Protein AF-A0A2D9RF13-F1 (afdb_monomer_lite)

Structure (mmCIF, N/CA/C/O backbone):
data_AF-A0A2D9RF13-F1
#
_entry.id   AF-A0A2D9RF13-F1
#
loop_
_atom_site.group_PDB
_atom_site.id
_atom_site.type_symbol
_atom_site.label_atom_id
_atom_site.label_alt_id
_atom_site.label_comp_id
_atom_site.label_asym_id
_atom_site.label_entity_id
_atom_site.label_seq_id
_atom_site.pdbx_PDB_ins_code
_atom_site.Cartn_x
_atom_site.Cartn_y
_atom_site.Cartn_z
_atom_site.occupancy
_atom_site.B_iso_or_equiv
_atom_site.auth_seq_id
_atom_site.auth_comp_id
_atom_site.auth_asym_id
_atom_site.auth_atom_id
_atom_site.pdbx_PDB_model_num
ATOM 1 N N . MET A 1 1 ? 20.013 -55.994 -28.928 1.00 44.91 1 MET A N 1
ATOM 2 C CA . MET A 1 1 ? 20.322 -54.638 -29.429 1.00 44.91 1 MET A CA 1
ATOM 3 C C . MET A 1 1 ? 19.326 -53.664 -28.826 1.00 44.91 1 MET A C 1
ATOM 5 O O . MET A 1 1 ? 18.241 -53.502 -29.362 1.00 44.91 1 MET A O 1
ATOM 9 N N . ILE A 1 2 ? 19.665 -53.085 -27.676 1.00 55.81 2 ILE A N 1
ATOM 10 C CA . ILE A 1 2 ? 18.875 -52.048 -27.009 1.00 55.81 2 ILE A CA 1
ATOM 11 C C . ILE A 1 2 ? 19.858 -50.923 -26.693 1.00 55.81 2 ILE A C 1
ATOM 13 O O . ILE A 1 2 ? 20.876 -51.142 -26.039 1.00 55.81 2 ILE A O 1
ATOM 17 N N . ARG A 1 3 ? 19.596 -49.757 -27.281 1.00 56.78 3 ARG A N 1
ATOM 18 C CA . ARG A 1 3 ? 20.428 -48.555 -27.216 1.00 56.78 3 ARG A CA 1
ATOM 19 C C . ARG A 1 3 ? 19.904 -47.702 -26.060 1.00 56.78 3 ARG A C 1
ATOM 21 O O . ARG A 1 3 ? 18.943 -46.971 -26.257 1.00 56.78 3 ARG A O 1
ATOM 28 N N . TYR A 1 4 ? 20.510 -47.802 -24.878 1.00 59.34 4 TYR A N 1
ATOM 29 C CA . TYR A 1 4 ? 20.277 -46.840 -23.797 1.00 59.34 4 TYR A CA 1
ATOM 30 C C . TYR A 1 4 ? 21.361 -45.770 -23.861 1.00 59.34 4 TYR A C 1
ATOM 32 O O . TYR A 1 4 ? 22.501 -45.962 -23.445 1.00 59.34 4 TYR A O 1
ATOM 40 N N . THR A 1 5 ? 20.996 -44.663 -24.497 1.00 58.56 5 THR A N 1
ATOM 41 C CA . THR A 1 5 ? 21.765 -43.425 -24.552 1.00 58.56 5 THR A CA 1
ATOM 42 C C . THR A 1 5 ? 22.030 -42.893 -23.150 1.00 58.56 5 THR A C 1
ATOM 44 O O . THR A 1 5 ? 21.149 -42.857 -22.294 1.00 58.56 5 THR A O 1
ATOM 47 N N . CYS A 1 6 ? 23.285 -42.511 -22.951 1.00 51.22 6 CYS A N 1
ATOM 48 C CA . CYS A 1 6 ? 23.837 -41.958 -21.734 1.00 51.22 6 CYS A CA 1
ATOM 49 C C . CYS A 1 6 ? 23.330 -40.543 -21.419 1.00 51.22 6 CYS A C 1
ATOM 51 O O . CYS A 1 6 ? 23.006 -39.773 -22.318 1.00 51.22 6 CYS A O 1
ATOM 53 N N . LEU A 1 7 ? 23.530 -40.205 -20.143 1.00 53.12 7 LEU A N 1
ATOM 54 C CA . LEU A 1 7 ? 24.081 -38.939 -19.654 1.00 53.12 7 LEU A CA 1
ATOM 55 C C . LEU A 1 7 ? 23.152 -37.721 -19.497 1.00 53.12 7 LEU A C 1
ATOM 57 O O . LEU A 1 7 ? 22.735 -37.078 -20.450 1.00 53.12 7 LEU A O 1
ATOM 61 N N . ALA A 1 8 ? 23.056 -37.358 -18.212 1.00 52.62 8 ALA A N 1
ATOM 62 C CA . ALA A 1 8 ? 23.136 -36.012 -17.646 1.00 52.62 8 ALA A CA 1
ATOM 63 C C . ALA A 1 8 ? 21.923 -35.088 -17.805 1.00 52.62 8 ALA A C 1
ATOM 65 O O . ALA A 1 8 ? 21.743 -34.413 -18.810 1.00 52.62 8 ALA A O 1
ATOM 66 N N . GLY A 1 9 ? 21.163 -34.962 -16.713 1.00 49.28 9 GLY A N 1
ATOM 67 C CA . GLY A 1 9 ? 20.213 -33.866 -16.555 1.00 49.28 9 GLY A CA 1
ATOM 68 C C . GLY A 1 9 ? 19.324 -33.947 -15.317 1.00 49.28 9 GLY A C 1
ATOM 69 O O . GLY A 1 9 ? 18.152 -33.609 -15.414 1.00 49.28 9 GLY A O 1
ATOM 70 N N . VAL A 1 10 ? 19.823 -34.401 -14.159 1.00 59.84 10 VAL A N 1
ATOM 71 C CA . VAL A 1 10 ? 19.084 -34.201 -12.897 1.00 59.84 10 VAL A CA 1
ATOM 72 C C . VAL A 1 10 ? 19.297 -32.747 -12.478 1.00 59.84 10 VAL A C 1
ATOM 74 O O . VAL A 1 10 ? 20.232 -32.423 -11.750 1.00 59.84 10 VAL A O 1
ATOM 77 N N . GLY A 1 11 ? 18.463 -31.855 -13.009 1.00 54.81 11 GLY A N 1
ATOM 78 C CA . GLY A 1 11 ? 18.355 -30.484 -12.529 1.00 54.81 11 GLY A CA 1
ATOM 79 C C . GLY A 1 11 ? 17.712 -30.498 -11.149 1.00 54.81 11 GLY A C 1
ATOM 80 O O . GLY A 1 11 ? 16.492 -30.575 -11.032 1.00 54.81 11 GLY A O 1
ATOM 81 N N . VAL A 1 12 ? 18.533 -30.466 -10.100 1.00 62.91 12 VAL A N 1
ATOM 82 C CA . VAL A 1 12 ? 18.072 -30.212 -8.734 1.00 62.91 12 VAL A CA 1
ATOM 83 C C . VAL A 1 12 ? 17.562 -28.772 -8.697 1.00 62.91 12 VAL A C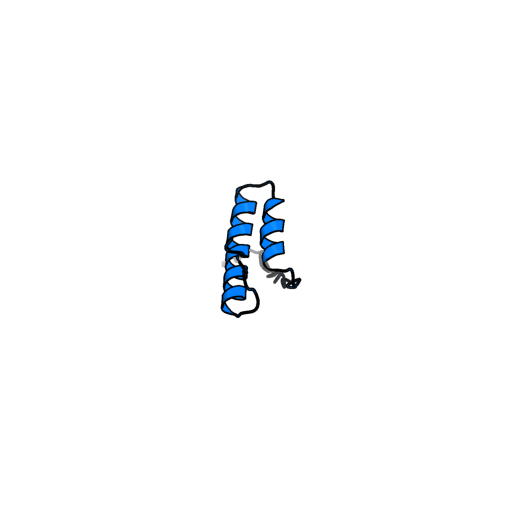 1
ATOM 85 O O . VAL A 1 12 ? 18.342 -27.826 -8.618 1.00 62.91 12 VAL A O 1
ATOM 88 N N . PHE A 1 13 ? 16.246 -28.601 -8.801 1.00 65.69 13 PHE A N 1
ATOM 89 C CA . PHE A 1 13 ? 15.583 -27.331 -8.528 1.00 65.69 13 PHE A CA 1
ATOM 90 C C . PHE A 1 13 ? 15.638 -27.102 -7.011 1.00 65.69 13 PHE A C 1
ATOM 92 O O . PHE A 1 13 ? 14.815 -27.615 -6.256 1.00 65.69 13 PHE A O 1
ATOM 99 N N . VAL A 1 14 ? 16.673 -26.398 -6.546 1.00 66.19 14 VAL A N 1
ATOM 100 C CA . VAL A 1 14 ? 16.764 -25.929 -5.159 1.00 66.19 14 VAL A CA 1
ATOM 101 C C . VAL A 1 14 ? 15.770 -24.784 -5.006 1.00 66.19 14 VAL A C 1
ATOM 103 O O . VAL A 1 14 ? 16.023 -23.663 -5.444 1.00 66.19 14 VAL A O 1
ATOM 106 N N . SER A 1 15 ? 14.624 -25.069 -4.398 1.00 59.69 15 SER A N 1
ATOM 107 C CA . SER A 1 15 ? 13.673 -24.055 -3.953 1.00 59.69 15 SER A CA 1
ATOM 108 C C . SER A 1 15 ? 14.313 -23.252 -2.819 1.00 59.69 15 SER A C 1
ATOM 110 O O . SER A 1 15 ? 14.231 -23.628 -1.651 1.00 59.69 15 SER A O 1
ATOM 112 N N . LEU A 1 16 ? 14.994 -22.157 -3.160 1.00 61.28 16 LEU A N 1
ATOM 113 C CA . LEU A 1 16 ? 15.372 -21.125 -2.201 1.00 61.28 16 LEU A CA 1
ATOM 114 C C . LEU A 1 16 ? 14.084 -20.470 -1.701 1.00 61.28 16 LEU A C 1
ATOM 116 O O . LEU A 1 16 ? 13.580 -19.513 -2.283 1.00 61.28 16 LEU A O 1
ATOM 120 N N . SER A 1 17 ? 13.530 -21.022 -0.625 1.00 53.28 17 SER A N 1
ATOM 121 C CA . SER A 1 17 ? 12.518 -20.347 0.173 1.00 53.28 17 SER A CA 1
ATOM 122 C C . SER A 1 17 ? 13.185 -19.131 0.806 1.00 53.28 17 SER A C 1
ATOM 124 O O . SER A 1 17 ? 13.824 -19.242 1.852 1.00 53.28 17 SER A O 1
ATOM 126 N N . PHE A 1 18 ? 13.078 -17.974 0.152 1.00 59.41 18 PHE A N 1
ATOM 127 C CA . PHE A 1 18 ? 13.337 -16.694 0.794 1.00 59.41 18 PHE A CA 1
ATOM 128 C C . PHE A 1 18 ? 12.338 -16.575 1.941 1.00 59.41 18 PHE A C 1
ATOM 130 O O . PHE A 1 18 ? 11.164 -16.279 1.735 1.00 59.41 18 PHE A O 1
ATOM 137 N N . GLN A 1 19 ? 12.789 -16.886 3.155 1.00 52.41 19 GLN A N 1
ATOM 138 C CA . GLN A 1 19 ? 12.048 -16.509 4.341 1.00 52.41 19 GLN A CA 1
ATOM 139 C C . GLN A 1 19 ? 12.151 -14.996 4.438 1.00 52.41 19 GLN A C 1
ATOM 141 O O . GLN A 1 19 ? 13.181 -14.451 4.834 1.00 52.41 19 GLN A O 1
ATOM 146 N N . SER A 1 20 ? 11.093 -14.325 3.998 1.00 50.81 20 SER A N 1
ATOM 147 C CA . SER A 1 20 ? 10.886 -12.906 4.221 1.00 5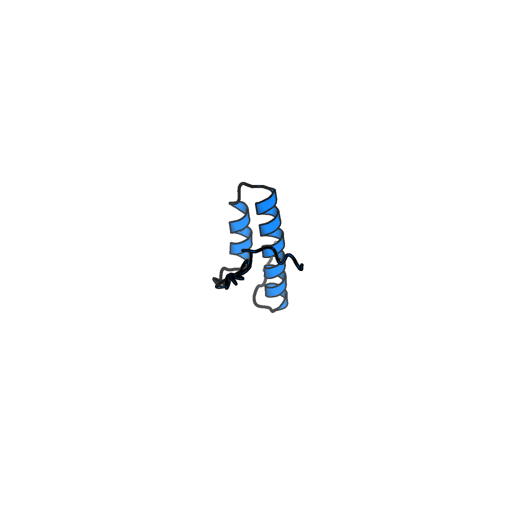0.81 20 SER A CA 1
ATOM 148 C C . SER A 1 20 ? 10.865 -12.699 5.732 1.00 50.81 20 SER A C 1
ATOM 150 O O . SER A 1 20 ? 9.854 -12.934 6.391 1.00 50.81 20 SER A O 1
ATOM 152 N N . VAL A 1 21 ? 12.003 -12.309 6.306 1.00 50.75 21 VAL A N 1
ATOM 153 C CA . VAL A 1 21 ? 12.032 -11.697 7.630 1.00 50.75 21 VAL A CA 1
ATOM 154 C C . VAL A 1 21 ? 11.175 -10.448 7.518 1.00 50.75 21 VAL A C 1
ATOM 156 O O . VAL A 1 21 ? 11.585 -9.459 6.914 1.00 50.75 21 VAL A O 1
ATOM 159 N N . ALA A 1 22 ? 9.944 -10.536 8.017 1.00 50.44 22 ALA A N 1
ATOM 160 C CA . ALA A 1 22 ? 9.046 -9.406 8.123 1.00 50.44 22 ALA A CA 1
ATOM 161 C C . ALA A 1 22 ? 9.689 -8.411 9.093 1.00 50.44 22 ALA A C 1
ATOM 163 O O . ALA A 1 22 ? 9.514 -8.495 10.306 1.00 50.44 22 ALA A O 1
ATOM 164 N N . GLN A 1 23 ? 10.504 -7.503 8.556 1.00 56.47 23 GLN A N 1
ATOM 165 C CA . GLN A 1 23 ? 10.835 -6.268 9.244 1.00 56.47 23 GLN A CA 1
ATOM 166 C C . GLN A 1 23 ? 9.490 -5.618 9.554 1.00 56.47 23 GLN A C 1
ATOM 168 O O . GLN A 1 23 ? 8.700 -5.388 8.635 1.00 56.47 23 GLN A O 1
ATOM 173 N N . THR A 1 24 ? 9.189 -5.406 10.835 1.00 62.28 24 THR A N 1
ATOM 174 C CA . THR A 1 24 ? 7.949 -4.765 11.282 1.00 62.28 24 THR A CA 1
ATOM 175 C C . THR A 1 24 ? 8.008 -3.280 10.924 1.00 62.28 24 THR A C 1
ATOM 177 O O . THR A 1 24 ? 8.158 -2.420 11.786 1.00 62.28 24 THR A O 1
ATOM 180 N N . GLN A 1 25 ? 7.980 -2.969 9.630 1.00 74.12 25 GLN A N 1
ATOM 181 C CA . GLN A 1 25 ? 7.795 -1.609 9.157 1.00 74.12 25 GLN A CA 1
ATOM 182 C C . GLN A 1 25 ? 6.339 -1.213 9.382 1.00 74.12 25 GLN A C 1
ATOM 184 O O . GLN A 1 25 ? 5.448 -2.065 9.285 1.00 74.12 25 GLN A O 1
ATOM 189 N N . SER A 1 26 ? 6.075 0.065 9.664 1.00 90.19 26 SER A N 1
ATOM 190 C CA . SER A 1 26 ? 4.686 0.500 9.764 1.00 90.19 26 SER A CA 1
ATOM 191 C C . SER A 1 26 ? 3.991 0.298 8.405 1.00 90.19 26 SER A C 1
ATOM 193 O O . SER A 1 26 ? 4.627 0.484 7.359 1.00 90.19 26 SER A O 1
ATOM 195 N N . PRO A 1 27 ? 2.695 -0.066 8.377 1.00 92.62 27 PRO A N 1
ATOM 196 C CA . PRO A 1 27 ? 1.952 -0.198 7.122 1.00 92.62 27 PRO A CA 1
ATOM 197 C C . PRO A 1 27 ? 2.003 1.064 6.249 1.00 92.62 27 PRO A C 1
ATOM 199 O O . PRO A 1 27 ? 1.988 0.980 5.022 1.00 92.62 27 PRO A O 1
ATOM 202 N N . LEU A 1 28 ? 2.127 2.239 6.874 1.00 94.25 28 LEU A N 1
ATOM 203 C CA . LEU A 1 28 ? 2.253 3.510 6.170 1.00 94.25 28 LEU A CA 1
ATOM 204 C C . LEU A 1 28 ? 3.651 3.699 5.559 1.00 94.25 28 LEU A C 1
ATOM 206 O O . LEU A 1 28 ? 3.764 4.157 4.424 1.00 94.25 28 LEU A O 1
ATOM 210 N N . ASP A 1 29 ? 4.704 3.272 6.259 1.00 95.00 29 ASP A N 1
ATOM 211 C CA . ASP A 1 29 ? 6.081 3.346 5.750 1.00 95.00 29 ASP A CA 1
ATOM 212 C C . ASP A 1 29 ? 6.249 2.468 4.505 1.00 95.00 29 ASP A C 1
ATOM 214 O O . ASP A 1 29 ? 6.969 2.828 3.577 1.00 95.00 29 ASP A O 1
ATOM 218 N N . ALA A 1 30 ? 5.550 1.327 4.457 1.00 94.00 30 ALA A N 1
ATOM 219 C CA . ALA A 1 30 ? 5.557 0.430 3.299 1.00 94.00 30 ALA A CA 1
ATOM 220 C C . ALA A 1 30 ? 4.996 1.101 2.048 1.00 94.00 30 ALA A C 1
ATOM 222 O O . ALA A 1 30 ? 5.535 0.924 0.958 1.00 94.00 30 ALA A O 1
ATOM 223 N N . LEU A 1 31 ? 3.939 1.896 2.210 1.00 95.69 31 LEU A N 1
ATOM 224 C CA . LEU A 1 31 ? 3.339 2.651 1.116 1.00 95.69 31 LEU A CA 1
ATOM 225 C C . LEU A 1 31 ? 4.271 3.768 0.635 1.00 95.69 31 LEU A C 1
ATOM 227 O O . LEU A 1 31 ? 4.414 3.971 -0.570 1.00 95.69 31 LEU A O 1
ATOM 231 N N . TYR A 1 32 ? 4.928 4.481 1.553 1.00 96.62 32 TYR A N 1
ATOM 232 C CA . TYR A 1 32 ? 5.847 5.557 1.181 1.00 96.62 32 TYR A CA 1
ATOM 233 C C . TYR A 1 32 ? 7.115 5.044 0.502 1.00 96.62 32 TYR A C 1
ATOM 235 O O . TYR A 1 32 ? 7.535 5.638 -0.489 1.00 96.62 32 TYR A O 1
ATOM 243 N N . ALA A 1 33 ? 7.654 3.902 0.929 1.00 96.81 33 ALA A N 1
ATOM 244 C CA . ALA A 1 33 ? 8.803 3.279 0.272 1.00 96.81 33 ALA A CA 1
ATOM 245 C C . ALA A 1 33 ? 8.532 2.951 -1.209 1.00 96.81 33 ALA A C 1
ATOM 247 O O . ALA A 1 33 ? 9.418 3.106 -2.046 1.00 96.81 33 ALA A O 1
ATOM 248 N N . CYS A 1 34 ? 7.298 2.574 -1.572 1.00 97.69 34 CYS A N 1
ATOM 249 C CA . CYS A 1 34 ? 6.952 2.321 -2.975 1.00 97.69 34 CYS A CA 1
ATOM 250 C C . CYS A 1 3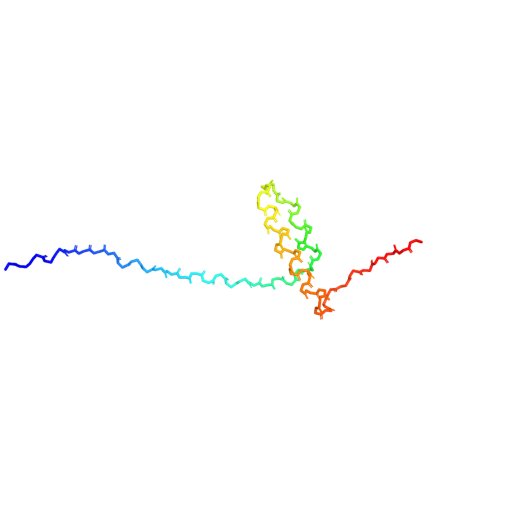4 ? 7.117 3.566 -3.866 1.00 97.69 34 CYS A C 1
ATOM 252 O O . CYS A 1 34 ? 7.370 3.427 -5.061 1.00 97.69 34 CYS A O 1
ATOM 254 N N . SER A 1 35 ? 7.001 4.779 -3.312 1.00 97.38 35 SER A N 1
ATOM 255 C CA . SER A 1 35 ? 7.138 6.020 -4.091 1.00 97.38 35 SER A CA 1
ATOM 256 C C . SER A 1 35 ? 8.561 6.270 -4.595 1.00 97.38 35 SER A C 1
ATOM 258 O O . SER A 1 35 ? 8.742 6.998 -5.567 1.00 97.38 35 SER A O 1
ATOM 260 N N . GLU A 1 36 ? 9.552 5.636 -3.970 1.00 97.69 36 GLU A N 1
ATOM 261 C CA . GLU A 1 36 ? 10.968 5.769 -4.319 1.00 97.69 36 GLU A CA 1
ATOM 262 C C . GLU A 1 36 ? 11.371 4.856 -5.492 1.00 97.69 36 GLU A C 1
ATOM 264 O O . GLU A 1 36 ? 12.481 4.959 -6.009 1.00 97.69 36 GLU A O 1
ATOM 269 N N . ILE A 1 37 ? 10.473 3.972 -5.944 1.00 97.94 37 ILE A N 1
ATOM 270 C CA . ILE A 1 37 ? 10.727 3.053 -7.057 1.00 97.94 37 ILE A CA 1
ATOM 271 C C . ILE A 1 37 ? 10.560 3.788 -8.396 1.00 97.94 37 ILE A C 1
ATOM 273 O O . ILE A 1 37 ? 9.477 4.280 -8.726 1.00 97.94 37 ILE A O 1
ATOM 277 N N . GLU A 1 38 ? 11.623 3.819 -9.204 1.00 98.25 38 GLU A N 1
ATOM 278 C CA . GLU A 1 38 ? 11.629 4.490 -10.515 1.00 98.25 38 GLU A CA 1
ATOM 279 C C . GLU A 1 38 ? 10.797 3.744 -11.568 1.00 98.25 38 GLU A C 1
ATOM 281 O O . GLU A 1 38 ? 10.052 4.362 -12.328 1.00 98.25 38 GLU A O 1
ATOM 286 N N . SER A 1 39 ? 10.902 2.413 -11.601 1.00 98.19 39 SER A N 1
ATOM 287 C CA . SER A 1 39 ? 10.190 1.555 -12.551 1.00 98.19 39 SER A CA 1
ATOM 288 C C . SER A 1 39 ? 8.685 1.570 -12.286 1.00 98.19 39 SER A C 1
ATOM 290 O O . SER A 1 39 ? 8.227 1.110 -11.242 1.00 98.19 39 SER A O 1
ATOM 292 N N . ASP A 1 40 ? 7.897 2.041 -13.253 1.00 98.06 40 ASP A N 1
ATOM 293 C CA . ASP A 1 40 ? 6.442 2.161 -13.108 1.00 98.06 40 ASP A CA 1
ATOM 294 C C . ASP A 1 40 ? 5.767 0.825 -12.770 1.00 98.06 40 ASP A C 1
ATOM 296 O O . ASP A 1 40 ? 4.942 0.757 -11.860 1.00 98.06 40 ASP A O 1
ATOM 300 N N . SER A 1 41 ? 6.128 -0.255 -13.470 1.00 98.12 41 SER A N 1
ATOM 301 C CA . SER A 1 41 ? 5.528 -1.573 -13.231 1.00 98.12 41 SER A CA 1
ATOM 302 C C . SER A 1 41 ? 5.878 -2.127 -11.852 1.00 98.12 41 SER A C 1
ATOM 304 O O . SER A 1 41 ? 5.049 -2.772 -11.215 1.00 98.12 41 SER A O 1
ATOM 306 N N . GLU A 1 42 ? 7.099 -1.870 -11.383 1.00 97.50 42 GLU A N 1
ATOM 307 C CA . GLU A 1 42 ? 7.559 -2.321 -10.068 1.00 97.50 42 GLU A CA 1
ATOM 308 C C . GLU A 1 42 ? 6.926 -1.490 -8.947 1.00 97.50 42 GLU A C 1
ATOM 310 O O . GLU A 1 42 ? 6.459 -2.042 -7.950 1.00 97.50 42 GLU A O 1
ATOM 315 N N . ARG A 1 43 ? 6.809 -0.174 -9.153 1.00 98.25 43 ARG A N 1
ATOM 316 C CA . ARG A 1 43 ? 6.116 0.742 -8.249 1.00 98.25 43 ARG A CA 1
ATOM 317 C C . ARG A 1 43 ? 4.650 0.351 -8.069 1.00 98.25 43 ARG A C 1
ATOM 319 O O . ARG A 1 43 ? 4.174 0.298 -6.938 1.00 98.25 43 ARG A O 1
ATOM 326 N N . LEU A 1 44 ? 3.944 0.031 -9.156 1.00 98.38 44 LEU A N 1
ATOM 327 C CA . LEU A 1 44 ? 2.549 -0.422 -9.096 1.00 98.38 44 LEU A CA 1
ATOM 328 C C . LEU A 1 44 ? 2.408 -1.743 -8.330 1.00 98.38 44 LEU A C 1
ATOM 330 O O . LEU A 1 44 ? 1.605 -1.823 -7.403 1.00 98.38 44 LEU A O 1
ATOM 334 N N . ALA A 1 45 ? 3.243 -2.740 -8.636 1.00 98.06 45 ALA A N 1
ATOM 335 C CA . ALA A 1 45 ? 3.225 -4.017 -7.923 1.00 98.06 45 ALA A CA 1
ATOM 336 C C . ALA A 1 45 ? 3.532 -3.857 -6.420 1.00 98.06 45 ALA A C 1
ATOM 338 O O . ALA A 1 45 ? 2.937 -4.541 -5.582 1.00 98.06 45 ALA A O 1
ATOM 339 N N . CYS A 1 46 ? 4.433 -2.933 -6.065 1.00 98.19 46 CYS A N 1
ATOM 340 C CA . CYS A 1 46 ? 4.719 -2.582 -4.675 1.00 98.19 46 CYS A CA 1
ATOM 341 C C . CYS A 1 46 ? 3.479 -2.016 -3.976 1.00 98.19 46 CYS A C 1
ATOM 343 O O . CYS A 1 46 ? 3.115 -2.499 -2.899 1.00 98.19 46 CYS A O 1
ATOM 345 N N . TYR A 1 47 ? 2.805 -1.042 -4.599 1.00 98.31 47 TYR A N 1
ATOM 346 C CA . TYR A 1 47 ? 1.593 -0.446 -4.042 1.00 98.31 47 TYR A CA 1
ATOM 347 C C . TYR A 1 47 ? 0.484 -1.476 -3.847 1.00 98.31 47 TYR A C 1
ATOM 349 O O . TYR A 1 47 ? -0.085 -1.525 -2.758 1.00 98.31 47 TYR A O 1
ATOM 357 N N . ASP A 1 48 ? 0.221 -2.333 -4.833 1.00 98.12 48 ASP A N 1
ATOM 358 C CA . ASP A 1 48 ? -0.820 -3.363 -4.736 1.00 98.12 48 ASP A CA 1
ATOM 359 C C . ASP A 1 48 ? -0.591 -4.278 -3.520 1.00 98.12 48 ASP A C 1
ATOM 361 O O . ASP A 1 48 ? -1.499 -4.524 -2.719 1.00 98.12 48 ASP A O 1
ATOM 365 N N . GLY A 1 49 ? 0.653 -4.726 -3.322 1.00 96.75 49 GLY A N 1
ATOM 366 C CA . GLY A 1 49 ? 1.023 -5.551 -2.175 1.00 96.75 49 GLY A CA 1
ATOM 367 C C . GLY A 1 49 ? 0.971 -4.801 -0.840 1.00 96.75 49 GLY A C 1
ATOM 368 O O . GLY A 1 49 ? 0.507 -5.352 0.160 1.00 96.75 49 GLY A O 1
ATOM 369 N N . ALA A 1 50 ? 1.455 -3.558 -0.800 1.00 96.88 50 ALA A N 1
ATOM 370 C CA . ALA A 1 50 ? 1.465 -2.743 0.413 1.00 96.88 50 ALA A CA 1
ATOM 371 C C . ALA A 1 50 ? 0.044 -2.372 0.859 1.00 96.88 50 ALA A C 1
ATOM 373 O O . ALA A 1 50 ? -0.271 -2.509 2.037 1.00 96.88 50 ALA A O 1
ATOM 374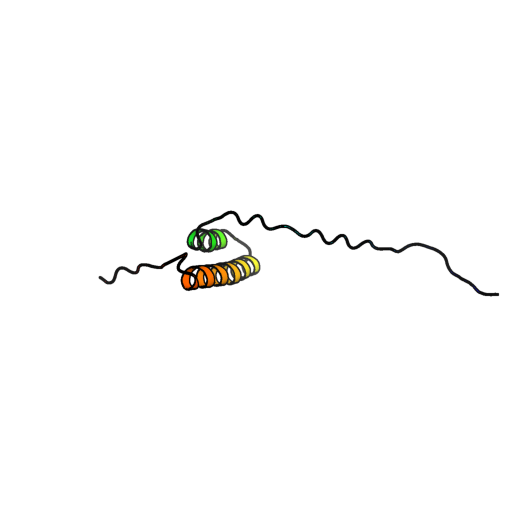 N N . VAL A 1 51 ? -0.840 -1.996 -0.071 1.00 97.31 51 VAL A N 1
ATOM 375 C CA . VAL A 1 51 ? -2.253 -1.698 0.214 1.00 97.31 51 VAL A CA 1
ATOM 376 C C . VAL A 1 51 ? -2.970 -2.925 0.770 1.00 97.31 51 VAL A C 1
ATOM 378 O O . VAL A 1 51 ? -3.691 -2.800 1.760 1.00 97.31 51 VAL A O 1
ATOM 381 N N . GLY A 1 52 ? -2.747 -4.110 0.187 1.00 96.06 52 GLY A N 1
ATOM 382 C CA . GLY A 1 52 ? -3.316 -5.363 0.691 1.00 96.06 52 GLY A CA 1
ATOM 383 C C . GLY A 1 52 ? -2.941 -5.626 2.153 1.00 96.06 52 GLY A C 1
ATOM 384 O O . GLY A 1 52 ? -3.822 -5.785 2.997 1.00 96.06 52 GLY A O 1
ATOM 385 N N . ARG A 1 53 ? -1.644 -5.557 2.478 1.00 94.88 53 ARG A N 1
ATOM 386 C CA . ARG A 1 53 ? -1.151 -5.735 3.857 1.00 94.88 53 ARG A CA 1
ATOM 387 C C . ARG A 1 53 ? -1.664 -4.660 4.813 1.00 94.88 53 ARG A C 1
ATOM 389 O O . ARG A 1 53 ? -2.038 -4.971 5.939 1.00 94.88 53 ARG A O 1
ATOM 396 N N . THR A 1 54 ? -1.725 -3.403 4.374 1.00 95.94 54 THR A N 1
ATOM 397 C CA . THR A 1 54 ? -2.305 -2.321 5.180 1.00 95.94 54 THR A CA 1
ATOM 398 C C . THR A 1 54 ? -3.773 -2.598 5.474 1.00 95.94 54 THR A C 1
ATOM 400 O O . THR A 1 54 ? -4.206 -2.423 6.609 1.00 95.94 54 THR A O 1
ATOM 403 N N . LYS A 1 55 ? -4.536 -3.105 4.499 1.00 96.69 55 LYS A N 1
ATOM 404 C CA . LYS A 1 55 ? -5.944 -3.452 4.706 1.00 96.69 55 LYS A CA 1
ATOM 405 C C . LYS A 1 55 ? -6.126 -4.608 5.688 1.00 96.69 55 LYS A C 1
ATOM 407 O O . LYS A 1 55 ? -7.049 -4.572 6.505 1.00 96.69 55 LYS A O 1
ATOM 412 N N . GLU A 1 56 ? -5.262 -5.615 5.617 1.00 95.81 56 GLU A N 1
ATOM 413 C CA . GLU A 1 56 ? -5.227 -6.721 6.577 1.00 95.81 56 GLU A CA 1
ATOM 414 C C . GLU A 1 56 ? -4.939 -6.204 7.992 1.00 95.81 56 GLU A C 1
ATOM 416 O O . GLU A 1 56 ? -5.710 -6.494 8.907 1.00 95.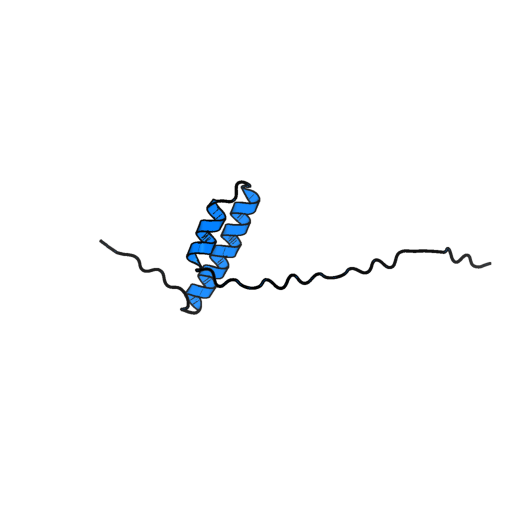81 56 GLU A O 1
ATOM 421 N N . ALA A 1 57 ? -3.923 -5.351 8.155 1.00 95.00 57 ALA A N 1
ATOM 422 C CA . ALA A 1 57 ? -3.579 -4.733 9.435 1.00 95.00 57 ALA A CA 1
ATOM 423 C C . ALA A 1 57 ? -4.704 -3.836 9.986 1.00 95.00 57 ALA A C 1
ATOM 425 O O . ALA A 1 57 ? -4.990 -3.867 11.184 1.00 95.00 57 ALA A O 1
ATOM 426 N N . GLU A 1 58 ? -5.396 -3.070 9.132 1.00 95.38 58 GLU A N 1
ATOM 427 C CA . GLU A 1 58 ? -6.583 -2.305 9.543 1.00 95.38 58 GLU A CA 1
ATOM 428 C C . GLU A 1 58 ? -7.705 -3.211 10.042 1.00 95.38 58 GLU A C 1
ATOM 430 O O . GLU A 1 58 ? -8.337 -2.934 11.060 1.00 95.38 58 GLU A O 1
ATOM 435 N N . THR A 1 59 ? -7.946 -4.311 9.330 1.00 96.19 59 THR A N 1
ATOM 436 C CA . TH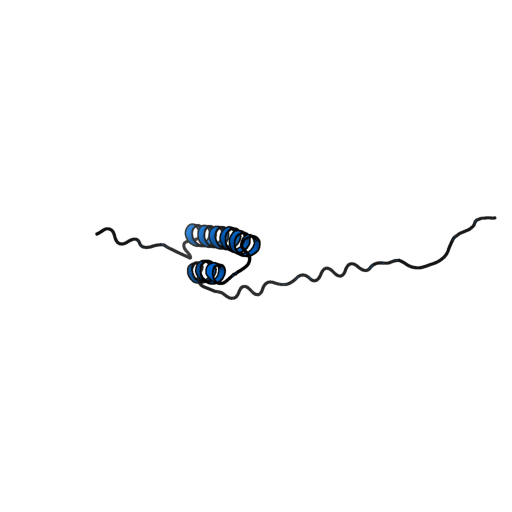R A 1 59 ? -9.010 -5.264 9.661 1.00 96.19 59 THR A CA 1
ATOM 437 C C . THR A 1 59 ? -8.699 -6.020 10.954 1.00 96.19 59 THR A C 1
ATOM 439 O O . THR A 1 59 ? -9.607 -6.285 11.740 1.00 96.19 59 THR A O 1
ATOM 442 N N . ALA A 1 60 ? -7.422 -6.316 11.209 1.00 95.94 60 ALA A N 1
ATOM 443 C CA . ALA A 1 60 ? -6.941 -6.914 12.452 1.00 95.94 60 ALA A CA 1
ATOM 444 C C . ALA A 1 60 ? -6.927 -5.930 13.642 1.00 95.94 60 ALA A C 1
ATOM 446 O O . ALA A 1 60 ? -6.756 -6.349 14.785 1.00 95.94 60 ALA A O 1
ATOM 447 N N . GLY A 1 61 ? -7.122 -4.628 13.397 1.00 95.25 61 GLY A N 1
ATOM 448 C CA . GLY A 1 61 ? -7.028 -3.581 14.419 1.00 95.25 61 GLY A CA 1
ATOM 449 C C . GLY A 1 61 ? -5.592 -3.205 14.801 1.00 95.25 61 GLY A C 1
ATOM 450 O O . GLY A 1 61 ? -5.389 -2.480 15.773 1.00 95.25 61 GLY A O 1
ATOM 451 N N . GLU A 1 62 ? -4.605 -3.673 14.037 1.00 92.81 62 GLU A N 1
ATOM 452 C CA . GLU A 1 62 ? -3.175 -3.388 14.213 1.00 92.81 62 GLU A CA 1
ATOM 453 C C . GLU A 1 62 ? -2.777 -2.034 13.610 1.00 92.81 62 GLU A C 1
ATOM 455 O O . GLU A 1 62 ? -1.783 -1.428 14.010 1.00 92.81 62 GLU A O 1
ATOM 460 N N . PHE A 1 63 ? -3.576 -1.528 12.669 1.00 94.06 63 PHE A N 1
ATOM 461 C CA . PHE A 1 63 ? -3.421 -0.210 12.066 1.00 94.06 63 PHE A CA 1
ATOM 462 C C . PHE A 1 63 ? -4.759 0.532 12.065 1.00 94.06 63 PHE A C 1
ATOM 464 O O . PHE A 1 63 ? -5.817 -0.065 11.888 1.00 94.06 63 PHE A O 1
ATOM 471 N N . ARG A 1 64 ? -4.749 1.850 12.282 1.00 94.44 64 ARG A N 1
ATOM 472 C CA . ARG A 1 64 ? -5.971 2.657 12.191 1.00 94.44 64 ARG A CA 1
ATOM 473 C C . ARG A 1 64 ? -5.667 4.044 11.663 1.00 94.44 64 ARG A C 1
ATOM 475 O O . ARG A 1 64 ? -4.885 4.784 12.254 1.00 94.44 64 ARG A O 1
ATOM 482 N N . THR A 1 65 ? -6.379 4.418 10.610 1.00 91.94 65 THR A N 1
ATOM 483 C CA . THR A 1 65 ? -6.334 5.766 10.052 1.00 91.94 65 THR A CA 1
ATOM 484 C C . THR A 1 65 ? -7.219 6.703 10.880 1.00 91.94 65 THR A C 1
ATOM 486 O O . THR A 1 65 ? -8.413 6.458 11.052 1.00 91.94 65 THR A O 1
ATOM 489 N N . ILE A 1 66 ? -6.644 7.789 11.402 1.00 91.81 66 ILE A N 1
ATOM 490 C CA . ILE A 1 66 ? -7.386 8.867 12.069 1.00 91.81 66 ILE A CA 1
ATOM 491 C C . ILE A 1 66 ? -7.463 10.049 11.108 1.00 91.81 66 ILE A C 1
ATOM 493 O O . ILE A 1 66 ? -6.449 10.661 10.787 1.00 91.81 66 ILE A O 1
ATOM 497 N N . THR A 1 67 ? -8.669 10.378 10.651 1.00 89.81 67 THR A N 1
ATOM 498 C CA . THR A 1 67 ? -8.902 11.564 9.817 1.00 89.81 67 THR A CA 1
ATOM 499 C C . THR A 1 67 ? -9.342 12.718 10.709 1.00 89.81 67 THR A C 1
ATOM 501 O O . THR A 1 67 ? -10.291 12.566 11.479 1.00 89.81 67 THR A O 1
ATOM 504 N N . ARG A 1 68 ? -8.683 13.877 10.612 1.00 92.94 68 ARG A N 1
ATOM 505 C CA . ARG A 1 68 ? -9.210 15.117 11.194 1.00 92.94 68 ARG A CA 1
ATOM 506 C C . ARG A 1 68 ? -10.298 15.643 10.253 1.00 92.94 68 ARG A C 1
ATOM 508 O O . ARG A 1 68 ? -9.984 16.022 9.132 1.00 92.94 68 ARG A O 1
ATOM 515 N N . GLN A 1 69 ? -11.553 15.632 10.696 1.00 78.94 69 GLN A N 1
ATOM 516 C CA . GLN A 1 69 ? -12.591 16.465 10.085 1.00 78.94 69 GLN A CA 1
ATOM 517 C C . GLN A 1 69 ? -12.426 17.866 10.681 1.00 78.94 69 GLN A C 1
ATOM 519 O O . GLN A 1 69 ? -12.368 17.991 11.906 1.00 78.94 69 GLN A O 1
ATOM 524 N N . GLU A 1 70 ? -12.220 18.869 9.828 1.00 64.88 70 GLU A N 1
ATOM 525 C CA . GLU A 1 70 ? -12.246 20.281 10.233 1.00 64.88 70 GLU A CA 1
ATOM 526 C C . GLU A 1 70 ? -13.665 20.724 10.596 1.00 64.88 70 GLU A C 1
ATOM 528 O O . GLU A 1 70 ? -14.614 20.276 9.908 1.00 64.88 70 GLU A O 1
#

Foldseek 3Di:
DDDDDDDDDPPPPPPPPPPPPPPVDPLVVQLVVLVPDPDPVSSVVSNVVSVVVQVVCVVVVVDDDDDDDD

Secondary structure (DSSP, 8-state):
--------------------------HHHHHHHHTT--SHHHHHHHHHHHHHHHHHHHHHTS--------

Sequence (70 aa):
MIRYTCLAGVGVFVSLSFQSVAQTQSPLDALYACSEIESDSERLACYDGAVGRTKEAETAGEFRTITRQE

pLDDT: mean 81.24, std 19.08, range [44.91, 98.38]

Radius of gyration: 22.75 Å; chains: 1; bounding box: 37×75×44 Å